Protein AF-A0AB74LT62-F1 (afdb_monomer_lite)

Sequence (60 aa):
MRATTEARLAKIEGRHRDRQPGTHRLTDDELQGLIAWLKAPDEAQAEWAVGVLQREGLIP

Secondary structure (DSSP, 8-state):
--HHHHHHHHHHHHH-GGGS--TTPPPHHHHHHHHHHHHS--GGGHHHHHHHHHHTTS--

Structure (mmCIF, N/CA/C/O backbone):
data_AF-A0AB74LT62-F1
#
_entry.id   AF-A0AB74LT62-F1
#
loop_
_atom_site.group_PDB
_atom_site.id
_atom_site.type_symbol
_atom_site.label_atom_id
_atom_site.label_alt_id
_atom_site.label_comp_id
_atom_site.label_asym_id
_atom_site.label_entity_id
_atom_site.label_seq_id
_atom_site.pdbx_PDB_ins_code
_atom_site.Cartn_x
_atom_site.Cartn_y
_atom_site.Cartn_z
_atom_site.occupancy
_atom_site.B_iso_or_equiv
_atom_site.auth_seq_id
_atom_site.auth_comp_id
_atom_site.auth_asym_id
_atom_site.auth_atom_id
_atom_site.pdbx_PDB_model_num
ATOM 1 N N . MET A 1 1 ? -12.230 -20.448 20.111 1.00 50.97 1 MET A N 1
ATOM 2 C CA . MET A 1 1 ? -10.998 -19.623 20.022 1.00 50.97 1 MET A CA 1
ATOM 3 C C . MET A 1 1 ? -11.070 -18.428 19.051 1.00 50.97 1 MET A C 1
ATOM 5 O O . MET A 1 1 ? -10.156 -17.619 19.089 1.00 50.97 1 MET A O 1
ATOM 9 N N . ARG A 1 2 ? -12.129 -18.239 18.235 1.00 50.56 2 ARG A N 1
ATOM 10 C CA . ARG A 1 2 ? -12.277 -17.062 17.337 1.00 50.56 2 ARG A CA 1
ATOM 11 C C . ARG A 1 2 ? -12.575 -15.731 18.056 1.00 50.56 2 ARG A C 1
ATOM 13 O O . ARG A 1 2 ? -12.027 -14.703 17.676 1.00 50.56 2 ARG A O 1
ATOM 20 N N . ALA A 1 3 ? -13.335 -15.772 19.154 1.00 59.16 3 ALA A N 1
ATOM 21 C CA . ALA A 1 3 ? -13.816 -14.582 19.871 1.00 59.16 3 ALA A CA 1
ATOM 22 C C . ALA A 1 3 ? -12.714 -13.638 20.401 1.00 59.16 3 ALA A C 1
ATOM 24 O O . ALA A 1 3 ? -12.938 -12.443 20.573 1.00 59.16 3 ALA A O 1
ATOM 25 N N . THR A 1 4 ? -11.503 -14.143 20.659 1.00 72.12 4 THR A N 1
ATOM 26 C CA . THR A 1 4 ? -10.401 -13.333 21.201 1.00 72.12 4 THR A CA 1
ATOM 27 C C . THR A 1 4 ? -9.721 -12.444 20.167 1.00 72.12 4 THR A C 1
ATOM 29 O O . THR A 1 4 ? -9.239 -11.376 20.534 1.00 72.12 4 THR A O 1
ATOM 32 N N . THR A 1 5 ? -9.657 -12.857 18.899 1.00 73.94 5 THR A N 1
ATOM 33 C CA . THR A 1 5 ? -9.012 -12.052 17.849 1.00 73.94 5 THR A CA 1
ATOM 34 C C . THR A 1 5 ? -9.909 -10.886 17.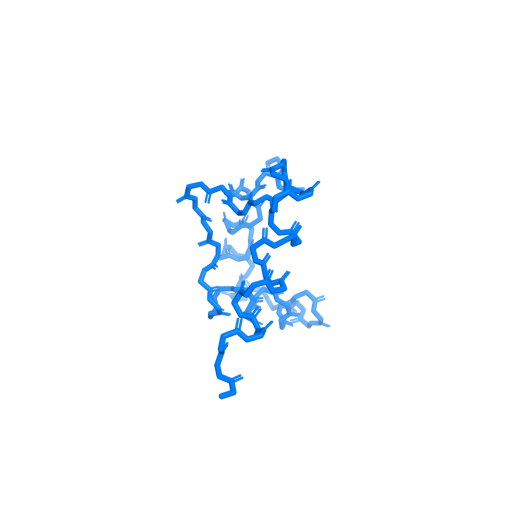456 1.00 73.94 5 THR A C 1
ATOM 36 O O . THR A 1 5 ? -9.444 -9.751 17.437 1.00 73.94 5 THR A O 1
ATOM 39 N N . GLU A 1 6 ? -11.203 -11.142 17.263 1.00 73.62 6 GLU A N 1
ATOM 40 C CA . GLU A 1 6 ? -12.206 -10.119 16.934 1.00 73.62 6 GLU A CA 1
ATOM 41 C C . GLU A 1 6 ? -12.314 -9.050 18.032 1.00 73.62 6 GLU A C 1
ATOM 43 O O . GLU A 1 6 ? -12.268 -7.857 17.744 1.00 73.62 6 GLU A O 1
ATOM 48 N N . ALA A 1 7 ? -12.341 -9.450 19.309 1.00 81.06 7 ALA A N 1
ATOM 49 C CA . ALA A 1 7 ? -12.387 -8.505 20.429 1.00 81.06 7 ALA A CA 1
ATOM 50 C C . ALA A 1 7 ? -11.119 -7.636 20.537 1.00 81.06 7 ALA A C 1
ATOM 52 O O . ALA A 1 7 ? -11.181 -6.462 20.911 1.00 81.06 7 ALA A O 1
ATOM 53 N N . ARG A 1 8 ? -9.950 -8.204 20.215 1.00 77.88 8 ARG A N 1
ATOM 54 C CA . ARG A 1 8 ? -8.684 -7.457 20.173 1.00 77.88 8 ARG A CA 1
ATOM 55 C C . ARG A 1 8 ? -8.661 -6.484 18.998 1.00 77.88 8 ARG A C 1
ATOM 57 O O . ARG A 1 8 ? -8.229 -5.351 19.191 1.00 77.88 8 ARG A O 1
ATOM 64 N N . LEU A 1 9 ? -9.160 -6.904 17.836 1.00 74.56 9 LEU A N 1
ATOM 65 C CA . LEU A 1 9 ? -9.254 -6.071 16.641 1.00 74.56 9 LEU A CA 1
ATOM 66 C C . LEU A 1 9 ? -10.173 -4.869 16.890 1.00 74.56 9 LEU A C 1
ATOM 68 O O . LEU A 1 9 ? -9.725 -3.734 16.764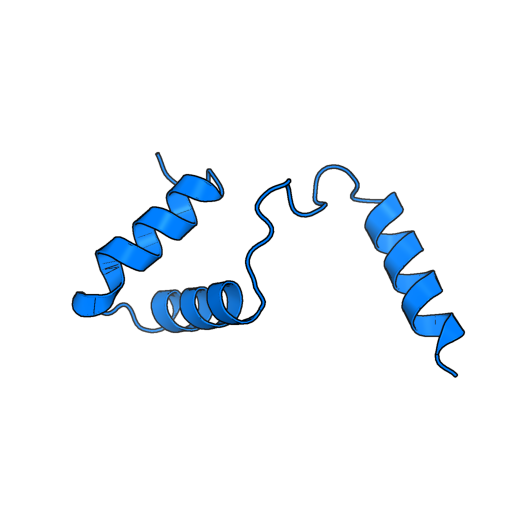 1.00 74.56 9 LEU A O 1
ATOM 72 N N . ALA A 1 10 ? -11.379 -5.105 17.411 1.00 76.38 10 ALA A N 1
ATOM 73 C CA . ALA A 1 10 ? -12.336 -4.051 17.750 1.00 76.38 10 ALA A CA 1
ATOM 74 C C . ALA A 1 10 ? -11.769 -3.032 18.760 1.00 76.38 10 ALA A C 1
ATOM 76 O O . ALA A 1 10 ? -12.016 -1.829 18.667 1.00 76.38 10 ALA A O 1
ATOM 77 N N . LYS A 1 11 ? -10.960 -3.489 19.727 1.00 79.25 11 LYS A N 1
ATOM 78 C CA . LYS A 1 11 ? -10.293 -2.611 20.704 1.00 79.25 11 LYS A CA 1
ATOM 79 C C . LYS A 1 11 ? -9.223 -1.719 20.064 1.00 79.25 11 LYS A C 1
ATOM 81 O O . LYS A 1 11 ? -9.046 -0.581 20.498 1.00 79.25 11 LYS A O 1
ATOM 86 N N . ILE A 1 12 ? -8.495 -2.236 19.076 1.00 76.25 12 ILE A N 1
ATOM 87 C CA . ILE A 1 12 ? -7.485 -1.482 18.319 1.00 76.25 12 ILE A CA 1
ATOM 88 C C . ILE A 1 12 ? -8.181 -0.474 17.399 1.00 76.25 12 ILE A C 1
ATOM 90 O O . ILE A 1 12 ? -7.861 0.713 17.439 1.00 76.25 12 ILE A O 1
ATOM 94 N N . GLU A 1 13 ? -9.191 -0.925 16.657 1.00 74.94 13 GLU A N 1
ATOM 95 C CA . GLU A 1 13 ? -10.015 -0.107 15.763 1.00 74.94 13 GLU A CA 1
ATOM 96 C C . GLU A 1 13 ? -10.726 1.036 16.499 1.00 74.94 13 GLU A C 1
ATOM 98 O O . GLU A 1 13 ? -10.825 2.143 15.974 1.00 74.94 13 GLU A O 1
ATOM 103 N N . GLY A 1 14 ? -11.181 0.806 17.735 1.00 75.00 14 GLY A N 1
ATOM 104 C CA . GLY A 1 14 ? -11.790 1.842 18.571 1.00 75.00 14 GLY A CA 1
ATOM 105 C C . GLY A 1 14 ? -10.808 2.910 19.0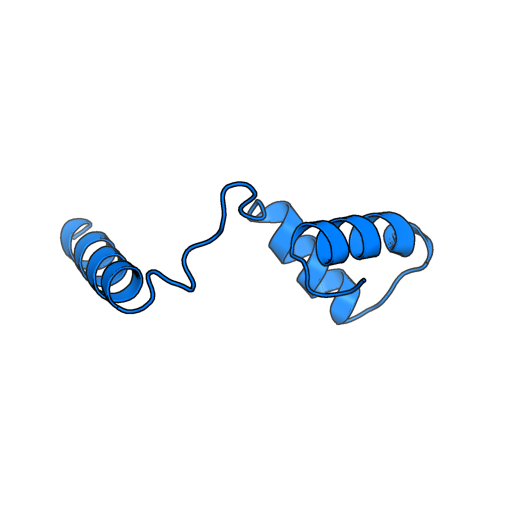70 1.00 75.00 14 GLY A C 1
ATOM 106 O O . GLY A 1 14 ? -11.222 4.042 19.307 1.00 75.00 14 GLY A O 1
ATOM 107 N N . ARG A 1 15 ? -9.517 2.579 19.224 1.00 78.00 15 ARG A N 1
ATOM 108 C CA . ARG A 1 15 ? -8.469 3.528 19.655 1.00 78.00 15 ARG A CA 1
ATOM 109 C C . ARG A 1 15 ? -7.925 4.392 18.526 1.00 78.00 15 ARG A C 1
ATOM 111 O O . ARG A 1 15 ? -7.426 5.476 18.800 1.00 78.00 15 ARG A O 1
ATOM 118 N N . HIS A 1 16 ? -8.004 3.903 17.296 1.00 73.94 16 HIS A N 1
ATOM 119 C CA . HIS A 1 16 ? -7.463 4.562 16.112 1.00 73.94 16 HIS A CA 1
ATOM 120 C C . HIS A 1 16 ? -8.564 4.764 15.075 1.00 73.94 16 HIS A C 1
ATOM 122 O O . HIS A 1 16 ? -8.450 4.330 13.932 1.00 73.94 16 HIS A O 1
ATOM 128 N N . ARG A 1 17 ? -9.670 5.380 15.504 1.00 64.38 17 ARG A N 1
ATOM 129 C CA . ARG A 1 17 ? -10.851 5.598 14.657 1.00 64.38 17 ARG A CA 1
ATOM 130 C C . ARG A 1 17 ? -10.539 6.514 13.463 1.00 64.38 17 ARG A C 1
ATOM 132 O O . ARG A 1 17 ? -11.107 6.340 12.397 1.00 64.38 17 ARG A O 1
ATOM 139 N N . ASP A 1 18 ? -9.596 7.430 13.652 1.00 62.62 18 ASP A N 1
ATOM 140 C CA . ASP A 1 18 ? -8.972 8.315 12.660 1.00 62.62 18 ASP A CA 1
ATOM 141 C C . ASP A 1 18 ? -8.049 7.590 11.667 1.00 62.62 18 ASP A C 1
ATOM 143 O O . ASP A 1 18 ? -7.736 8.128 10.612 1.00 62.62 18 ASP A O 1
ATOM 147 N N . ARG A 1 19 ? -7.618 6.369 12.000 1.00 59.19 19 ARG A N 1
ATOM 148 C CA . ARG A 1 19 ? -6.785 5.507 11.147 1.00 59.19 19 ARG A CA 1
ATOM 149 C C . ARG A 1 19 ? -7.547 4.294 10.637 1.00 59.19 19 ARG A C 1
ATOM 151 O O . ARG A 1 19 ? -6.931 3.354 10.130 1.00 59.19 19 ARG A O 1
ATOM 158 N N . GLN A 1 20 ? -8.867 4.273 10.823 1.00 59.50 20 GLN A N 1
ATOM 159 C CA . GLN A 1 20 ? -9.665 3.275 10.144 1.00 59.50 20 GLN A CA 1
ATOM 160 C C . GLN A 1 20 ? -9.584 3.541 8.646 1.00 59.50 20 GLN A C 1
ATOM 162 O O . GLN A 1 20 ? -9.584 4.703 8.234 1.00 59.50 20 GLN A O 1
ATOM 167 N N . PRO A 1 21 ? -9.474 2.479 7.840 1.00 59.75 21 PRO A N 1
ATOM 168 C CA . PRO A 1 21 ? -9.449 2.648 6.406 1.00 59.75 21 PRO A CA 1
ATOM 169 C C . PRO A 1 21 ? -10.698 3.417 5.981 1.00 59.75 21 PRO A C 1
ATOM 171 O O . PRO A 1 21 ? -11.804 3.105 6.429 1.00 59.75 21 PRO A O 1
ATOM 174 N N . GLY A 1 22 ? -10.501 4.450 5.163 1.00 60.53 22 GLY A N 1
ATOM 175 C CA . GLY A 1 22 ? -11.599 5.242 4.626 1.00 60.53 22 GLY A CA 1
ATOM 176 C C . GLY A 1 22 ? -12.539 4.397 3.761 1.00 60.53 22 GLY A C 1
ATOM 177 O O . GLY A 1 22 ? -12.354 3.194 3.570 1.00 60.53 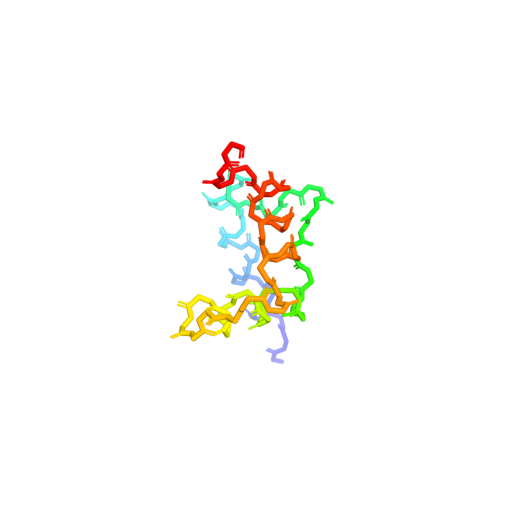22 GLY A O 1
ATOM 178 N N . THR A 1 23 ? -13.542 5.045 3.172 1.00 58.12 23 THR A N 1
ATOM 179 C CA . THR A 1 23 ? -14.543 4.410 2.293 1.00 58.12 23 THR A CA 1
ATOM 180 C C . THR A 1 23 ? -13.926 3.650 1.106 1.00 58.12 23 THR A C 1
ATOM 182 O O . THR A 1 23 ? -14.583 2.800 0.512 1.00 58.12 23 THR A O 1
ATOM 185 N N . HIS A 1 24 ? -12.655 3.914 0.790 1.00 61.41 24 HIS A N 1
ATOM 186 C CA . HIS A 1 24 ? -11.872 3.257 -0.254 1.00 61.41 24 HIS A CA 1
ATOM 187 C C . HIS A 1 24 ? -10.724 2.431 0.332 1.00 61.41 24 HIS A C 1
ATOM 189 O O . HIS A 1 24 ? -9.582 2.585 -0.074 1.00 61.41 24 HIS A O 1
ATOM 195 N N . ARG A 1 25 ? -11.012 1.557 1.304 1.00 71.81 25 ARG A N 1
ATOM 196 C CA . ARG A 1 25 ? -10.018 0.612 1.831 1.00 71.81 25 ARG A CA 1
ATOM 197 C C . ARG A 1 25 ? -9.325 -0.110 0.674 1.00 71.81 25 ARG A C 1
ATOM 199 O O . ARG A 1 25 ? -10.011 -0.724 -0.143 1.00 71.81 25 ARG A O 1
ATOM 206 N N . LEU A 1 26 ? -7.992 -0.079 0.654 1.00 77.44 26 LEU A N 1
ATOM 207 C CA . LEU A 1 26 ? -7.222 -0.953 -0.224 1.00 77.44 26 LEU A CA 1
ATOM 208 C C . LEU A 1 26 ? -7.654 -2.393 0.012 1.00 77.44 26 LEU A C 1
ATOM 210 O O . LEU A 1 26 ? -7.694 -2.865 1.153 1.00 77.44 26 LEU A O 1
ATOM 214 N N . THR A 1 27 ? -7.971 -3.084 -1.071 1.00 83.19 27 THR A N 1
ATOM 215 C CA . THR A 1 27 ? -8.072 -4.539 -1.035 1.00 83.19 27 THR A CA 1
ATOM 216 C C . THR A 1 27 ? -6.724 -5.132 -0.618 1.00 83.19 27 THR A C 1
ATOM 218 O O . THR A 1 27 ? -5.675 -4.508 -0.799 1.00 83.19 27 THR A O 1
ATOM 221 N N . ASP A 1 28 ? -6.737 -6.341 -0.053 1.00 83.69 28 ASP A N 1
ATOM 222 C CA . ASP A 1 28 ? -5.497 -7.025 0.336 1.00 83.69 28 ASP A CA 1
ATOM 223 C C . ASP A 1 28 ? -4.544 -7.170 -0.867 1.00 83.69 28 ASP A C 1
ATOM 225 O O . ASP A 1 28 ? -3.336 -6.981 -0.723 1.00 83.69 28 ASP A O 1
ATOM 229 N N . ASP A 1 29 ? -5.098 -7.386 -2.065 1.00 86.56 29 ASP A N 1
ATOM 230 C CA . ASP A 1 29 ? -4.352 -7.453 -3.324 1.00 86.56 29 ASP A CA 1
ATOM 231 C C . ASP A 1 29 ? -3.723 -6.105 -3.705 1.00 86.56 29 ASP A C 1
ATOM 233 O O . ASP A 1 29 ? -2.541 -6.055 -4.050 1.00 86.56 29 ASP A O 1
ATOM 237 N N . GLU A 1 30 ? -4.468 -4.998 -3.605 1.00 88.62 30 GLU A N 1
ATOM 238 C CA . GLU A 1 30 ? -3.925 -3.656 -3.860 1.00 88.62 30 GLU A CA 1
ATOM 239 C C . GLU A 1 30 ? -2.818 -3.303 -2.863 1.00 88.62 30 GLU A C 1
ATOM 241 O O . GLU A 1 30 ? -1.776 -2.779 -3.255 1.00 88.62 30 GLU A O 1
ATOM 246 N N . LEU A 1 31 ? -3.008 -3.621 -1.579 1.00 88.25 31 LEU A N 1
ATOM 247 C CA . LEU A 1 31 ? -2.005 -3.369 -0.550 1.00 88.25 31 LEU A CA 1
ATOM 248 C C . LEU A 1 31 ? -0.740 -4.197 -0.800 1.00 88.25 31 LEU A C 1
ATOM 250 O O . LEU A 1 31 ? 0.375 -3.677 -0.725 1.00 88.25 31 LEU A O 1
ATOM 254 N N . GLN A 1 32 ? -0.897 -5.482 -1.111 1.00 91.38 32 GLN A N 1
ATOM 255 C CA . GLN A 1 32 ? 0.226 -6.373 -1.367 1.00 91.38 32 GLN A CA 1
ATOM 256 C C . GLN A 1 32 ? 0.969 -5.998 -2.655 1.00 91.38 32 GLN A C 1
ATOM 258 O O . GLN A 1 32 ? 2.204 -5.989 -2.659 1.00 91.38 32 GLN A O 1
ATOM 263 N N . GLY A 1 33 ? 0.242 -5.615 -3.707 1.00 92.56 33 GLY A N 1
ATOM 264 C CA . GLY A 1 33 ? 0.812 -5.074 -4.938 1.00 92.56 33 GLY A CA 1
ATOM 265 C C . GLY A 1 33 ? 1.586 -3.778 -4.695 1.00 92.56 33 GLY A C 1
ATOM 266 O O . GLY A 1 33 ? 2.713 -3.637 -5.165 1.00 92.56 33 GLY A O 1
ATOM 267 N N . LEU A 1 34 ? 1.043 -2.865 -3.883 1.00 92.62 34 LEU A N 1
ATOM 268 C CA . LEU A 1 34 ? 1.673 -1.573 -3.618 1.00 92.62 34 LEU A CA 1
ATOM 269 C C . LEU A 1 34 ? 2.956 -1.760 -2.803 1.00 92.62 34 LEU A C 1
ATOM 271 O O . LEU A 1 34 ? 3.976 -1.143 -3.097 1.00 92.62 34 LEU A O 1
ATOM 275 N N . ILE A 1 35 ? 2.941 -2.664 -1.819 1.00 92.38 35 ILE A N 1
ATOM 276 C CA . ILE A 1 35 ? 4.138 -3.039 -1.055 1.00 92.38 35 ILE A CA 1
ATOM 277 C C . ILE A 1 35 ? 5.208 -3.646 -1.970 1.00 92.38 35 ILE A C 1
ATOM 279 O O . ILE A 1 35 ? 6.392 -3.353 -1.793 1.00 92.38 35 ILE A O 1
ATOM 283 N N . ALA A 1 36 ? 4.824 -4.510 -2.913 1.00 94.50 36 ALA A N 1
ATOM 284 C CA . ALA A 1 36 ? 5.764 -5.112 -3.854 1.00 94.50 36 ALA A CA 1
ATOM 285 C C . ALA A 1 36 ? 6.400 -4.048 -4.760 1.00 94.50 36 ALA A C 1
ATOM 287 O O . ALA A 1 36 ? 7.627 -3.992 -4.855 1.00 94.50 36 ALA A O 1
ATOM 288 N N . TRP A 1 37 ? 5.586 -3.157 -5.330 1.00 94.94 37 TRP A N 1
ATOM 289 C CA . TRP A 1 37 ? 6.056 -2.067 -6.181 1.00 94.94 37 TRP A CA 1
ATOM 290 C C . TRP A 1 37 ? 6.965 -1.088 -5.424 1.00 94.94 37 TRP A C 1
ATOM 292 O O . TRP A 1 37 ? 8.034 -0.746 -5.907 1.00 94.94 37 TRP A O 1
ATOM 302 N N . LEU A 1 38 ? 6.630 -0.703 -4.187 1.00 92.00 38 LEU A N 1
ATOM 303 C CA . LEU A 1 38 ? 7.489 0.179 -3.380 1.00 92.00 38 LEU A CA 1
ATOM 304 C C . LEU A 1 38 ? 8.864 -0.435 -3.062 1.00 92.00 38 LEU A C 1
ATOM 306 O O . LEU A 1 38 ? 9.831 0.297 -2.852 1.00 92.00 38 LEU A O 1
ATOM 310 N N . LYS A 1 39 ? 8.968 -1.769 -3.008 1.00 95.75 39 LYS A N 1
ATOM 311 C CA . LYS A 1 39 ? 10.247 -2.474 -2.814 1.00 95.75 39 LYS A CA 1
ATOM 312 C C . LYS A 1 39 ? 11.062 -2.574 -4.101 1.00 95.75 39 LYS A C 1
ATOM 314 O O . LYS A 1 39 ? 12.288 -2.549 -4.033 1.00 95.75 39 LYS A O 1
ATOM 319 N N . ALA A 1 40 ? 10.391 -2.736 -5.236 1.00 95.56 40 ALA A N 1
ATOM 320 C CA . ALA A 1 40 ? 11.001 -2.861 -6.552 1.00 95.56 40 ALA A CA 1
ATOM 321 C C . ALA A 1 40 ? 10.121 -2.141 -7.588 1.00 95.56 40 ALA A C 1
ATOM 323 O O . ALA A 1 40 ? 9.263 -2.781 -8.200 1.00 95.56 40 ALA A O 1
ATOM 324 N N . PRO A 1 41 ? 10.302 -0.818 -7.755 1.00 93.06 41 PRO A N 1
ATOM 325 C CA . PRO A 1 41 ? 9.471 -0.042 -8.664 1.00 93.06 41 PRO A CA 1
ATOM 326 C C . PRO A 1 41 ? 9.625 -0.520 -10.107 1.00 93.06 41 PRO A C 1
ATOM 328 O O . PRO A 1 41 ? 10.741 -0.691 -10.596 1.00 93.06 41 PRO A O 1
ATOM 331 N N . ASP A 1 42 ? 8.491 -0.705 -10.776 1.00 93.81 42 ASP A N 1
ATOM 332 C CA . ASP A 1 42 ? 8.390 -1.055 -12.193 1.00 93.81 42 ASP A CA 1
ATOM 333 C C . ASP A 1 42 ? 7.613 0.042 -12.934 1.00 93.81 42 ASP A C 1
ATOM 335 O O . ASP A 1 42 ? 6.550 0.477 -12.478 1.00 93.81 42 ASP A O 1
ATOM 339 N N . GLU A 1 43 ? 8.140 0.485 -14.077 1.00 94.50 43 GLU A N 1
ATOM 340 C CA . GLU A 1 43 ? 7.510 1.495 -14.932 1.00 94.50 43 GLU A CA 1
ATOM 341 C C . GLU A 1 43 ? 6.169 1.012 -15.489 1.00 94.50 43 GLU A C 1
ATOM 343 O O . GLU A 1 43 ? 5.231 1.804 -15.575 1.00 94.50 43 GLU A O 1
ATOM 348 N N . ALA A 1 44 ? 6.025 -0.284 -15.787 1.00 94.12 44 ALA A N 1
ATOM 349 C CA . ALA A 1 44 ? 4.778 -0.826 -16.329 1.00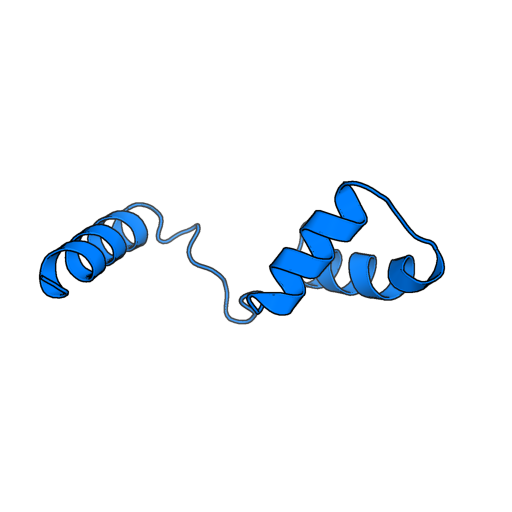 94.12 44 ALA A CA 1
ATOM 350 C C . ALA A 1 44 ? 3.601 -0.723 -15.340 1.00 94.12 44 ALA A C 1
ATOM 352 O O . ALA A 1 44 ? 2.442 -0.717 -15.751 1.00 94.12 44 ALA A O 1
ATOM 353 N N . GLN A 1 45 ? 3.893 -0.627 -14.040 1.00 93.12 45 GLN A N 1
ATOM 354 C CA . GLN A 1 45 ? 2.897 -0.507 -12.971 1.00 93.12 45 GLN A CA 1
ATOM 355 C C . GLN A 1 45 ? 2.867 0.885 -12.326 1.00 93.12 45 GLN A C 1
ATOM 357 O O . GLN A 1 45 ? 2.098 1.106 -11.390 1.00 93.12 45 GLN A O 1
ATOM 362 N N . ALA A 1 46 ? 3.672 1.835 -12.813 1.00 93.06 46 ALA A N 1
ATOM 363 C CA . ALA A 1 46 ? 3.805 3.151 -12.197 1.00 93.06 46 ALA A CA 1
ATOM 364 C C . ALA A 1 46 ? 2.482 3.934 -12.192 1.00 93.06 46 ALA A C 1
ATOM 366 O O . ALA A 1 46 ? 2.117 4.506 -11.169 1.00 93.06 46 ALA A O 1
ATOM 367 N N . GLU A 1 47 ? 1.730 3.914 -13.296 1.00 94.75 47 GLU A N 1
ATOM 368 C CA . GLU A 1 47 ? 0.438 4.610 -13.398 1.00 94.75 47 GLU A CA 1
ATOM 369 C C . GLU A 1 47 ? -0.591 4.051 -12.403 1.00 94.75 47 GLU A C 1
ATOM 371 O O . GLU A 1 47 ? -1.275 4.807 -11.711 1.00 94.75 47 GLU A O 1
ATOM 376 N N . TRP A 1 48 ? -0.640 2.723 -12.261 1.00 93.75 48 TRP A N 1
ATOM 377 C CA . TRP A 1 48 ? -1.481 2.064 -11.265 1.00 93.75 48 TRP A CA 1
ATOM 378 C C . TRP A 1 48 ? -1.079 2.455 -9.837 1.00 93.75 48 TRP A C 1
ATOM 380 O O . TRP A 1 48 ? -1.933 2.866 -9.050 1.00 93.75 48 TRP A O 1
ATOM 390 N N . ALA A 1 49 ? 0.214 2.377 -9.507 1.00 92.81 49 ALA A N 1
ATOM 391 C CA . ALA A 1 49 ? 0.710 2.689 -8.169 1.00 92.81 49 ALA A CA 1
ATOM 392 C C . ALA A 1 49 ? 0.448 4.156 -7.794 1.00 92.81 49 ALA A C 1
ATOM 394 O O . ALA A 1 49 ? 0.007 4.438 -6.680 1.00 92.81 49 ALA A O 1
ATOM 395 N N . VAL A 1 50 ? 0.646 5.088 -8.732 1.00 92.06 50 VAL A N 1
ATOM 396 C CA . VAL A 1 50 ? 0.324 6.511 -8.547 1.00 92.06 50 VAL A CA 1
ATOM 397 C C . VAL A 1 50 ? -1.170 6.707 -8.302 1.00 92.06 50 VAL A C 1
ATOM 399 O O . VAL A 1 50 ? -1.531 7.376 -7.337 1.00 92.06 50 VAL A O 1
ATOM 402 N N . GLY A 1 51 ? -2.039 6.078 -9.100 1.00 90.00 51 GLY A N 1
ATOM 403 C CA . GLY A 1 51 ? -3.490 6.174 -8.914 1.00 90.00 51 GLY A CA 1
ATOM 404 C C . GLY A 1 51 ? -3.949 5.666 -7.543 1.00 90.00 51 GLY A C 1
ATOM 405 O O . GLY A 1 51 ? -4.804 6.281 -6.902 1.00 90.00 51 GLY A O 1
ATOM 406 N N . VAL A 1 52 ? -3.336 4.586 -7.051 1.00 88.31 52 VAL A N 1
ATOM 407 C CA . VAL A 1 52 ? -3.576 4.072 -5.697 1.00 88.31 52 VAL A CA 1
ATOM 408 C C . VAL A 1 52 ? -3.114 5.076 -4.634 1.00 88.31 52 VAL A C 1
ATOM 410 O O . VAL A 1 52 ? -3.880 5.407 -3.732 1.00 88.31 52 VAL A O 1
ATOM 413 N N . LEU A 1 53 ? -1.894 5.607 -4.744 1.00 86.69 53 LEU A N 1
ATOM 414 C CA . LEU A 1 53 ? -1.343 6.561 -3.775 1.00 86.69 53 LEU A CA 1
ATOM 415 C C . LEU A 1 53 ? -2.125 7.888 -3.734 1.00 86.69 53 LEU A C 1
ATOM 417 O O . LEU A 1 53 ? -2.315 8.443 -2.651 1.00 86.69 53 LEU A O 1
ATOM 421 N N . GLN A 1 54 ? -2.605 8.379 -4.880 1.00 86.94 54 GLN A N 1
ATOM 422 C CA . GLN A 1 54 ? -3.447 9.577 -4.969 1.00 86.94 54 GLN A CA 1
ATOM 423 C C . GLN A 1 54 ? -4.829 9.353 -4.354 1.00 86.94 54 GLN A C 1
ATOM 425 O O . GLN A 1 54 ? -5.316 10.205 -3.611 1.00 86.94 54 GLN A O 1
ATOM 430 N N . ARG A 1 55 ? -5.452 8.191 -4.601 1.00 83.50 55 ARG A N 1
ATOM 431 C CA . ARG A 1 55 ? -6.743 7.828 -3.990 1.00 83.50 55 ARG A CA 1
ATOM 432 C C . ARG A 1 55 ? -6.667 7.799 -2.464 1.00 83.50 55 ARG A C 1
ATOM 434 O O . ARG A 1 55 ? -7.603 8.237 -1.801 1.00 83.50 55 ARG A O 1
ATOM 441 N N . GLU A 1 56 ? -5.546 7.328 -1.924 1.00 81.38 56 GLU A N 1
ATOM 442 C CA . GLU A 1 56 ? -5.277 7.326 -0.482 1.00 81.38 56 GLU A CA 1
ATOM 443 C C . GLU A 1 56 ? -4.800 8.691 0.056 1.00 81.38 56 GLU A C 1
ATOM 445 O O . GLU A 1 56 ? -4.569 8.833 1.256 1.00 81.38 56 GLU A O 1
ATOM 450 N N . GLY A 1 57 ? -4.640 9.706 -0.803 1.00 80.75 57 GLY A N 1
ATOM 451 C CA . GLY A 1 57 ? -4.186 11.043 -0.412 1.00 80.75 57 GLY A CA 1
ATOM 452 C C . GLY A 1 57 ? -2.737 11.092 0.082 1.00 80.75 57 GLY A C 1
ATOM 453 O O . GLY A 1 57 ? -2.372 11.996 0.833 1.00 80.75 57 GLY A O 1
ATOM 454 N N . LEU A 1 58 ? -1.911 10.114 -0.305 1.00 82.06 58 LEU A N 1
ATOM 455 C CA . LEU A 1 58 ? -0.502 10.023 0.088 1.00 82.06 58 LEU A CA 1
ATOM 456 C C . LEU A 1 58 ? 0.402 10.904 -0.779 1.00 82.06 58 LEU A C 1
ATOM 458 O O . LEU A 1 58 ? 1.471 11.317 -0.326 1.00 82.06 58 LEU A O 1
ATOM 462 N N . ILE A 1 59 ? -0.029 11.188 -2.008 1.00 82.19 59 ILE A N 1
ATOM 463 C CA . ILE A 1 59 ? 0.632 12.094 -2.951 1.00 82.19 59 ILE A CA 1
ATOM 464 C C . ILE A 1 59 ? -0.421 12.967 -3.660 1.00 82.19 59 ILE A C 1
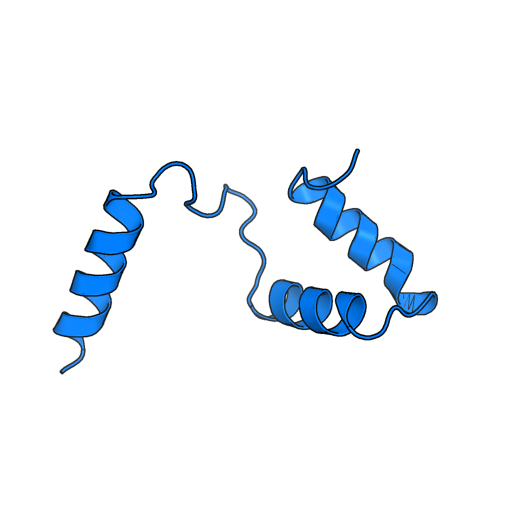ATOM 466 O O . ILE A 1 59 ? -1.571 12.531 -3.770 1.00 82.19 59 ILE A O 1
ATOM 470 N N . PRO A 1 60 ? -0.051 14.188 -4.092 1.00 76.75 60 PRO A N 1
ATOM 471 C CA . PRO A 1 60 ? -0.939 15.088 -4.829 1.00 76.75 60 PRO A CA 1
ATOM 472 C C . PRO A 1 60 ? -1.297 14.595 -6.238 1.00 76.75 60 PRO A C 1
ATOM 474 O O . PRO A 1 60 ? -0.543 13.783 -6.826 1.00 76.75 60 PRO A O 1
#

Foldseek 3Di:
DVVVVVVVVVVVCVVPVVPDAPPDDDDPVRVVVLVVCVVPPDPVCPVVNVVVCVVSVVDD

pLDDT: mean 80.47, std 12.59, range [50.56, 95.75]

Radius of gyration: 15.0 Å; chains: 1; bounding box: 26×35×38 Å